Protein AF-A0A353RAU1-F1 (afdb_monomer)

pLDDT: mean 90.21, std 11.38, range [45.38, 98.19]

Nearest PDB structures (foldseek):
  6jx6-assembly1_A  TM=4.102E-01  e=1.780E+00  Homo sapiens
  8auw-assembly1_D  TM=4.270E-01  e=4.814E+00  Homo sapiens
  8e2i-assembly1_F  TM=2.330E-01  e=2.083E+00  Homo sapiens
  4tx5-assembly1_A  TM=2.583E-01  e=2.706E+00  Homo sapiens

Mean predicted aligned error: 5.41 Å

Secondary structure (DSSP, 8-state):
-HHHHHHHHHHHHHHHHHHHHHHHHHTSTT--HHHHHHHHHHHHHHHH----TTS--HHHHHHHHHHHHHHHHHHHHHHHHHTT-HHHHT-HHHHHHHHHHHHHHHHHHHHHHHHHHHHHHHHHHHHSTTHHHHHHHTT-PPPPPPPPPTTTTS------

Foldseek 3Di:
DVLVVLLVVLLVLLLVLLVVLLVLQVPQPPDDPVLNVQLVVLSVLLVVQDDDPVAADPVSLVSNLVSSVSNVVSVVVVVVSCVVPVVLVPDPSNVVSVVSNVVSVVSSVVSLVVVQVVLVVVQVQCVDPPNVVVCVVVVPDRHDGNDDPPCPVPDDDDDD

Radius of gyration: 19.4 Å; Cα contacts (8 Å, |Δi|>4): 121; chains: 1; bounding box: 48×39×58 Å

Structure (mmCIF, N/CA/C/O backbone):
data_AF-A0A353RAU1-F1
#
_entry.id   AF-A0A353RAU1-F1
#
loop_
_atom_site.group_PDB
_atom_site.id
_atom_site.type_symbol
_atom_site.label_atom_id
_atom_site.label_alt_id
_atom_site.label_comp_id
_atom_site.label_asym_id
_atom_site.label_entity_id
_atom_site.label_seq_id
_atom_site.pdbx_PDB_ins_code
_atom_site.Cartn_x
_atom_site.Cartn_y
_atom_site.Cartn_z
_atom_site.occupancy
_atom_site.B_iso_or_equiv
_atom_site.auth_seq_id
_atom_site.auth_comp_id
_atom_site.auth_asym_id
_atom_site.auth_atom_id
_atom_site.pdbx_PDB_model_num
ATOM 1 N N . VAL A 1 1 ? 6.464 4.909 -16.841 1.00 70.06 1 VAL A N 1
ATOM 2 C CA . VAL A 1 1 ? 6.126 5.973 -15.865 1.00 70.06 1 VAL A CA 1
ATOM 3 C C . VAL A 1 1 ? 4.635 5.993 -15.549 1.00 70.06 1 VAL A C 1
ATOM 5 O O . VAL A 1 1 ? 4.302 5.838 -14.389 1.00 70.06 1 VAL A O 1
ATOM 8 N N . GLN A 1 2 ? 3.735 6.071 -16.541 1.00 88.56 2 GLN A N 1
ATOM 9 C CA . GLN A 1 2 ? 2.282 6.108 -16.283 1.00 88.56 2 GLN A CA 1
ATOM 10 C C . GLN A 1 2 ? 1.753 4.915 -15.464 1.00 88.56 2 GLN A C 1
ATOM 12 O O . GLN A 1 2 ? 1.008 5.131 -14.518 1.00 88.56 2 GLN A O 1
ATOM 17 N N . ALA A 1 3 ? 2.161 3.679 -15.783 1.00 92.06 3 ALA A N 1
ATOM 18 C CA . ALA A 1 3 ? 1.724 2.498 -15.030 1.00 92.06 3 ALA A CA 1
ATOM 19 C C . ALA A 1 3 ? 2.185 2.523 -13.560 1.00 92.06 3 ALA A C 1
ATOM 21 O O . ALA A 1 3 ? 1.413 2.178 -12.676 1.00 92.06 3 ALA A O 1
ATOM 22 N N . TRP A 1 4 ? 3.408 2.997 -13.289 1.00 93.94 4 TRP A N 1
ATOM 23 C CA . TRP A 1 4 ? 3.890 3.176 -11.915 1.00 93.94 4 TRP A CA 1
ATOM 24 C C . TRP A 1 4 ? 3.086 4.243 -11.165 1.00 93.94 4 TRP A C 1
ATOM 26 O O . TRP A 1 4 ? 2.672 4.019 -10.037 1.00 93.94 4 TRP A O 1
ATOM 36 N N . ALA A 1 5 ? 2.790 5.371 -11.814 1.00 94.38 5 ALA A N 1
ATOM 37 C CA . ALA A 1 5 ? 1.992 6.426 -11.196 1.00 94.38 5 ALA A CA 1
ATOM 38 C C . ALA A 1 5 ? 0.587 5.935 -10.793 1.00 94.38 5 ALA A C 1
ATOM 40 O O . ALA A 1 5 ? 0.069 6.346 -9.761 1.00 94.38 5 ALA A O 1
ATOM 41 N N . GLN A 1 6 ? -0.030 5.031 -11.568 1.00 96.06 6 GLN A N 1
ATOM 42 C CA . GLN A 1 6 ? -1.314 4.432 -11.177 1.00 96.06 6 GLN A CA 1
ATOM 43 C C . GLN A 1 6 ? -1.188 3.540 -9.943 1.00 96.06 6 GLN A C 1
ATOM 45 O O . GLN A 1 6 ? -2.022 3.631 -9.044 1.00 96.06 6 GLN A O 1
ATOM 50 N N . VAL A 1 7 ? -0.123 2.739 -9.873 1.00 95.94 7 VAL A N 1
ATOM 51 C CA . VAL A 1 7 ? 0.209 1.938 -8.691 1.00 95.94 7 VAL A CA 1
ATOM 52 C C . VAL A 1 7 ? 0.386 2.833 -7.459 1.00 95.94 7 VAL A C 1
ATOM 54 O O . VAL A 1 7 ? -0.232 2.595 -6.423 1.00 95.94 7 VAL A O 1
ATOM 57 N N . GLU A 1 8 ? 1.170 3.900 -7.576 1.00 95.19 8 GLU A N 1
ATOM 58 C CA . GLU A 1 8 ? 1.408 4.848 -6.485 1.00 95.19 8 GLU A CA 1
ATOM 59 C C . GLU A 1 8 ? 0.107 5.515 -6.014 1.00 95.19 8 GLU A C 1
ATOM 61 O O . GLU A 1 8 ? -0.164 5.557 -4.815 1.00 95.19 8 GLU A O 1
ATOM 66 N N . ASN A 1 9 ? -0.762 5.932 -6.942 1.00 96.94 9 ASN A N 1
ATOM 67 C CA . ASN A 1 9 ? -2.055 6.540 -6.617 1.00 96.94 9 ASN A CA 1
ATOM 68 C C . ASN A 1 9 ? -2.947 5.623 -5.766 1.00 96.94 9 ASN A C 1
ATOM 70 O O . ASN A 1 9 ? -3.595 6.084 -4.822 1.00 96.94 9 ASN A O 1
ATOM 74 N N . VAL A 1 10 ? -3.022 4.329 -6.099 1.00 97.75 10 VAL A N 1
ATOM 75 C CA . VAL A 1 10 ? -3.876 3.391 -5.352 1.00 97.75 10 VAL A CA 1
ATOM 76 C C . VAL A 1 10 ? -3.294 3.062 -3.977 1.00 97.75 10 VAL A C 1
ATOM 78 O O . VAL A 1 10 ? -4.051 2.980 -3.008 1.00 97.75 10 VAL A O 1
ATOM 81 N N . TYR A 1 11 ? -1.968 2.971 -3.847 1.00 97.69 11 TYR A N 1
ATOM 82 C CA . TYR A 1 11 ? -1.313 2.808 -2.545 1.00 97.69 11 TYR A CA 1
ATOM 83 C C . TYR A 1 11 ? -1.435 4.056 -1.664 1.00 97.69 11 TYR A C 1
ATOM 85 O O . TYR A 1 11 ? -1.727 3.934 -0.471 1.00 97.69 11 TYR A O 1
ATOM 93 N N . GLN A 1 12 ? -1.303 5.251 -2.243 1.00 97.19 12 GLN A N 1
ATOM 94 C CA . GLN A 1 12 ? -1.505 6.509 -1.528 1.00 97.19 12 GLN A CA 1
ATOM 95 C C . GLN A 1 12 ? -2.938 6.613 -1.001 1.00 97.19 12 GLN A C 1
ATOM 97 O O . GLN A 1 12 ? -3.144 6.857 0.186 1.00 97.19 12 GLN A O 1
ATOM 102 N N . ARG A 1 13 ? -3.936 6.306 -1.843 1.00 98.00 13 ARG A N 1
ATOM 103 C CA . ARG A 1 13 ? -5.344 6.265 -1.425 1.00 98.00 13 ARG A CA 1
ATOM 104 C C . ARG A 1 13 ? -5.552 5.350 -0.219 1.00 98.00 13 ARG A C 1
ATOM 106 O O . ARG A 1 13 ? -6.256 5.729 0.712 1.00 98.00 13 ARG A O 1
ATOM 113 N N . ARG A 1 14 ? -4.944 4.159 -0.211 1.00 98.19 14 ARG A N 1
ATOM 114 C CA . ARG A 1 14 ? -5.013 3.246 0.938 1.00 98.19 14 ARG A CA 1
ATOM 115 C C . ARG A 1 14 ? -4.455 3.897 2.200 1.00 98.19 14 ARG A C 1
ATOM 117 O O . ARG A 1 14 ? -5.107 3.862 3.241 1.00 98.19 14 ARG A O 1
ATOM 124 N N . ALA A 1 15 ? -3.278 4.510 2.108 1.00 97.88 15 ALA A N 1
ATOM 125 C CA . ALA A 1 15 ? -2.662 5.204 3.232 1.00 97.88 15 ALA A CA 1
ATOM 126 C C . ALA A 1 15 ? -3.521 6.378 3.738 1.00 97.88 15 ALA A C 1
ATOM 128 O O . ALA A 1 15 ? -3.575 6.616 4.946 1.00 97.88 15 ALA A O 1
ATOM 129 N N . ASP A 1 16 ? -4.222 7.083 2.854 1.00 98.06 16 ASP A N 1
ATOM 130 C CA . ASP A 1 16 ? -5.072 8.229 3.200 1.00 98.06 16 ASP A CA 1
ATOM 131 C C . ASP A 1 16 ? -6.372 7.837 3.914 1.00 98.06 16 ASP A C 1
ATOM 133 O O . ASP A 1 16 ? -6.906 8.621 4.698 1.00 98.06 16 ASP A O 1
ATOM 137 N N . LEU A 1 17 ? -6.864 6.611 3.712 1.00 97.69 17 LEU A N 1
ATOM 138 C CA . LEU A 1 17 ? -8.064 6.099 4.389 1.00 97.69 17 LEU A CA 1
ATOM 139 C C . LEU A 1 17 ? -7.805 5.671 5.841 1.00 97.69 17 LEU A C 1
ATOM 141 O O . LEU A 1 17 ? -8.712 5.698 6.676 1.00 97.69 17 LEU A O 1
ATOM 145 N N . ILE A 1 18 ? -6.567 5.296 6.170 1.00 97.12 18 ILE A N 1
ATOM 146 C CA . ILE A 1 18 ? -6.221 4.714 7.476 1.00 97.12 18 ILE A CA 1
ATOM 147 C C . ILE A 1 18 ? -6.452 5.664 8.659 1.00 97.12 18 ILE A C 1
ATOM 149 O O . ILE A 1 18 ? -6.978 5.198 9.667 1.00 97.12 18 ILE A O 1
ATOM 153 N N . PRO A 1 19 ? -6.110 6.967 8.605 1.00 97.12 19 PRO A N 1
ATOM 154 C CA . PRO A 1 19 ? -6.402 7.876 9.710 1.00 97.12 19 PRO A CA 1
ATOM 155 C C . PRO A 1 19 ? -7.891 7.905 10.077 1.00 97.12 19 PRO A C 1
ATOM 157 O O . PRO A 1 19 ? -8.226 7.873 11.261 1.00 97.12 19 PRO A O 1
ATOM 160 N N . ASN A 1 20 ? -8.779 7.892 9.078 1.00 96.00 20 ASN A N 1
ATOM 161 C CA . ASN A 1 20 ? -10.223 7.843 9.305 1.00 96.00 20 ASN A CA 1
ATOM 162 C C . ASN A 1 20 ? -10.640 6.509 9.930 1.00 96.00 20 ASN A C 1
ATOM 164 O O . ASN A 1 20 ? -11.345 6.518 10.934 1.00 96.00 20 ASN A O 1
ATOM 168 N N . LEU A 1 21 ? -10.127 5.384 9.419 1.00 95.38 21 LEU A N 1
ATOM 169 C CA . LEU A 1 21 ? -10.366 4.056 9.997 1.00 95.38 21 LEU A CA 1
ATOM 170 C C . LEU A 1 21 ? -9.955 3.995 11.472 1.00 95.38 21 LEU A C 1
ATOM 172 O O . LEU A 1 21 ? -10.741 3.593 12.326 1.00 95.38 21 LEU A O 1
ATOM 176 N N . VAL A 1 22 ? -8.738 4.443 11.780 1.00 94.88 22 VAL A N 1
ATOM 177 C CA . VAL A 1 22 ? -8.199 4.480 13.144 1.00 94.88 22 VAL A CA 1
ATOM 178 C C . VAL A 1 22 ? -9.076 5.341 14.049 1.00 94.88 22 VAL A C 1
ATOM 180 O O . VAL A 1 22 ? -9.360 4.941 15.174 1.00 94.88 22 VAL A O 1
ATOM 183 N N . ASN A 1 23 ? -9.526 6.506 13.582 1.00 93.38 23 ASN A N 1
ATOM 184 C CA . ASN A 1 23 ? -10.398 7.381 14.363 1.00 93.38 23 ASN A CA 1
ATOM 185 C C . ASN A 1 23 ? -11.774 6.750 14.621 1.00 93.38 23 ASN A C 1
ATOM 187 O O . ASN A 1 23 ? -12.273 6.841 15.741 1.00 93.38 23 ASN A O 1
ATOM 191 N N . THR A 1 24 ? -12.360 6.076 13.629 1.00 92.69 24 THR A N 1
ATOM 192 C CA . THR A 1 24 ? -13.637 5.366 13.788 1.00 92.69 24 THR A CA 1
ATOM 193 C C . THR A 1 24 ? -13.519 4.226 14.797 1.00 92.69 24 THR A C 1
ATOM 195 O O . THR A 1 24 ? -14.354 4.117 15.691 1.00 92.69 24 THR A O 1
ATOM 198 N N . VAL A 1 25 ? -12.456 3.422 14.713 1.00 92.25 25 VAL A N 1
ATOM 199 C CA . VAL A 1 25 ? -12.231 2.300 15.635 1.00 92.25 25 VAL A CA 1
ATOM 200 C C . VAL A 1 25 ? -11.910 2.783 17.053 1.00 92.25 25 VAL A C 1
ATOM 202 O O . VAL A 1 25 ? -12.411 2.214 18.017 1.00 92.25 25 VAL A O 1
ATOM 205 N N . LYS A 1 26 ? -11.155 3.880 17.210 1.00 89.50 26 LYS A N 1
ATOM 206 C CA . LYS A 1 26 ? -10.905 4.512 18.523 1.00 89.50 26 LYS A CA 1
ATOM 207 C C . LYS A 1 26 ? -12.182 4.948 19.245 1.00 89.50 26 LYS A C 1
ATOM 209 O O . LYS A 1 26 ? -12.156 5.089 20.464 1.00 89.50 26 LYS A O 1
ATOM 214 N N . GLY A 1 27 ? -13.266 5.199 18.509 1.00 85.12 27 GLY A N 1
ATOM 215 C CA . GLY A 1 27 ? -14.567 5.542 19.080 1.00 85.12 27 GLY A CA 1
ATOM 216 C C . GLY A 1 27 ? -15.256 4.375 19.795 1.00 85.12 27 GLY A C 1
ATOM 217 O O . GLY A 1 27 ? -16.123 4.620 20.631 1.00 85.12 27 GLY A O 1
ATOM 218 N N . ALA A 1 28 ? -14.869 3.127 19.509 1.00 85.25 28 ALA A N 1
ATOM 219 C CA . ALA A 1 28 ? -15.354 1.961 20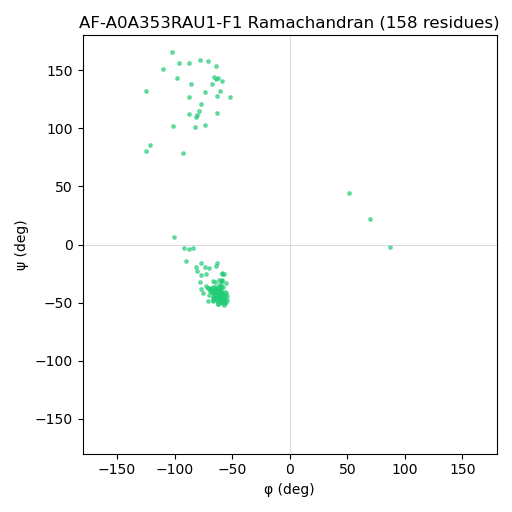.236 1.00 85.25 28 ALA A CA 1
ATOM 220 C C . ALA A 1 28 ? -14.653 1.850 21.594 1.00 85.25 28 ALA A C 1
ATOM 222 O O . ALA A 1 28 ? -13.424 1.767 21.693 1.00 85.25 28 ALA A O 1
ATOM 223 N N . ALA A 1 29 ? -15.448 1.870 22.664 1.00 66.38 29 ALA A N 1
ATOM 224 C CA . ALA A 1 29 ? -14.934 1.752 24.018 1.00 66.38 29 ALA A CA 1
ATOM 225 C C . ALA A 1 29 ? -14.200 0.409 24.191 1.00 66.38 29 ALA A C 1
ATOM 227 O O . ALA A 1 29 ? -14.737 -0.643 23.865 1.00 66.38 29 ALA A O 1
ATOM 228 N N . ASN A 1 30 ? -12.990 0.446 24.759 1.00 80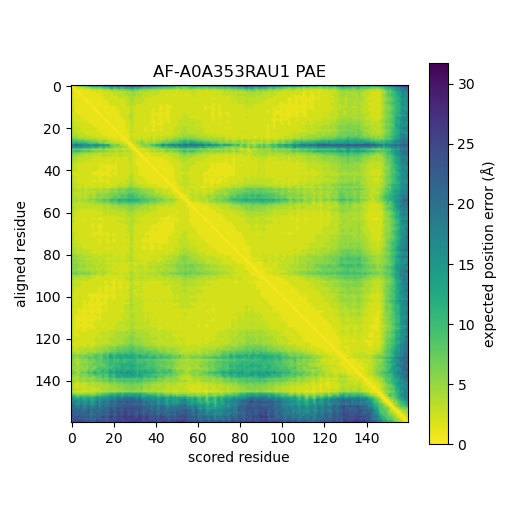.62 30 ASN A N 1
ATOM 229 C CA . ASN A 1 30 ? -12.150 -0.730 25.042 1.00 80.62 30 ASN A CA 1
ATOM 230 C C . ASN A 1 30 ? -11.556 -1.455 23.818 1.00 80.62 30 ASN A C 1
ATOM 232 O O . ASN A 1 30 ? -11.163 -2.618 23.936 1.00 80.62 30 ASN A O 1
ATOM 236 N N . PHE A 1 31 ? -11.435 -0.795 22.662 1.00 89.62 31 PHE A N 1
ATOM 237 C CA . PHE A 1 31 ? -10.675 -1.374 21.553 1.00 89.62 31 PHE A CA 1
ATOM 238 C C . PHE A 1 31 ? -9.183 -1.538 21.902 1.00 89.62 31 PHE A C 1
ATOM 240 O O . PHE A 1 31 ? -8.581 -0.688 22.571 1.00 89.62 31 PHE A O 1
ATOM 247 N N . GLU A 1 32 ? -8.565 -2.625 21.436 1.00 90.19 32 GLU A N 1
ATOM 248 C CA . GLU A 1 32 ? -7.158 -2.940 21.694 1.00 90.19 32 GLU A CA 1
ATOM 249 C C . GLU A 1 32 ? -6.203 -1.891 21.098 1.00 90.19 32 GLU A C 1
ATOM 251 O O . GLU A 1 32 ? -6.036 -1.775 19.880 1.00 90.19 32 GLU A O 1
ATOM 256 N N . LYS A 1 33 ? -5.508 -1.146 21.968 1.00 90.69 33 LYS A 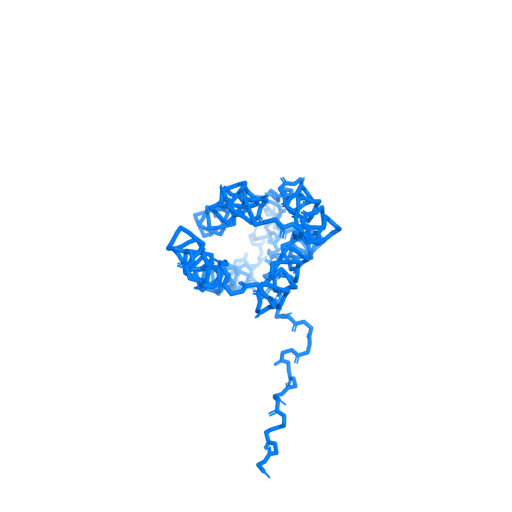N 1
ATOM 257 C CA . LYS A 1 33 ? -4.544 -0.111 21.551 1.00 90.69 33 LYS A CA 1
ATOM 258 C C . LYS A 1 33 ? -3.407 -0.666 20.693 1.00 90.69 33 LYS A C 1
ATOM 260 O O . LYS A 1 33 ? -3.076 -0.053 19.684 1.00 90.69 33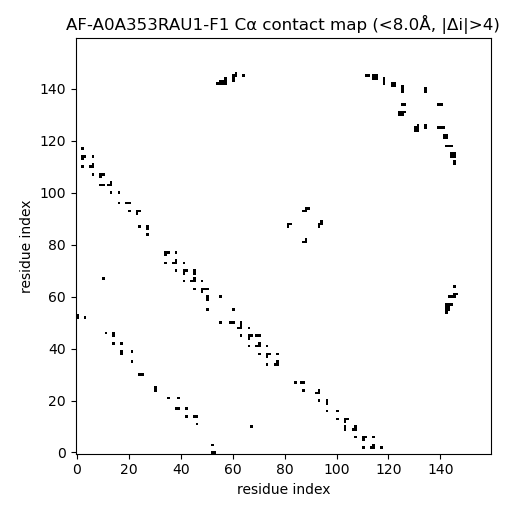 LYS A O 1
ATOM 265 N N . GLY A 1 34 ? -2.866 -1.832 21.055 1.00 92.88 34 GLY A N 1
ATOM 266 C CA . GLY A 1 34 ? -1.751 -2.453 20.332 1.00 92.88 34 GLY A CA 1
ATOM 267 C C . GLY A 1 34 ? -2.087 -2.750 18.867 1.00 92.88 34 GLY A C 1
ATOM 268 O O . GLY A 1 34 ? -1.265 -2.522 17.983 1.00 92.88 34 GLY A O 1
ATOM 269 N N . THR A 1 35 ? -3.327 -3.160 18.587 1.00 93.69 35 THR A N 1
ATOM 270 C CA . THR A 1 35 ? -3.805 -3.422 17.221 1.00 93.69 35 THR A CA 1
ATOM 271 C C . THR A 1 35 ? -3.857 -2.136 16.388 1.00 93.69 35 THR A C 1
ATOM 273 O O . THR A 1 35 ? -3.427 -2.120 15.235 1.00 93.69 35 THR A O 1
ATOM 276 N N . LEU A 1 36 ? -4.311 -1.022 16.973 1.00 94.44 36 LEU A N 1
ATOM 277 C CA . LEU A 1 36 ? -4.315 0.282 16.300 1.00 94.44 36 LEU A CA 1
ATOM 278 C C . LEU A 1 36 ? -2.906 0.848 16.101 1.00 94.44 36 LEU A C 1
ATOM 280 O O . LEU A 1 36 ? -2.615 1.401 15.041 1.00 94.44 36 LEU A O 1
ATOM 284 N N . GLU A 1 37 ? -2.030 0.702 17.093 1.00 95.62 37 GLU A N 1
ATOM 285 C CA . GLU A 1 37 ? -0.625 1.110 17.006 1.00 95.62 37 GLU A CA 1
ATOM 286 C C . GLU A 1 37 ? 0.097 0.366 15.879 1.00 95.62 37 GLU A C 1
ATOM 288 O O . GLU A 1 37 ? 0.751 1.007 15.056 1.00 95.62 37 GLU A O 1
ATOM 293 N N . ALA A 1 38 ? -0.117 -0.947 15.753 1.00 96.75 38 ALA A N 1
ATOM 294 C CA . ALA A 1 38 ? 0.446 -1.753 14.671 1.00 96.75 38 ALA A CA 1
ATOM 295 C C . ALA A 1 38 ? -0.006 -1.281 13.275 1.00 96.75 38 ALA A C 1
ATOM 297 O O . ALA A 1 38 ? 0.785 -1.289 12.329 1.00 96.75 38 ALA A O 1
ATOM 298 N N . VAL A 1 39 ? -1.259 -0.835 13.126 1.00 97.00 39 VAL A N 1
ATOM 299 C CA . VAL A 1 39 ? -1.774 -0.277 11.860 1.00 97.00 39 VAL A CA 1
ATOM 300 C C . VAL A 1 39 ? -1.147 1.083 11.555 1.00 97.00 39 VAL A C 1
ATOM 302 O O . VAL A 1 39 ? -0.743 1.334 10.419 1.00 97.00 39 VAL A O 1
ATOM 305 N N . ILE A 1 40 ? -1.032 1.959 12.556 1.00 97.06 40 ILE A N 1
ATOM 306 C CA . ILE A 1 40 ? -0.407 3.282 12.403 1.00 97.06 40 ILE A CA 1
ATOM 307 C C . ILE A 1 40 ? 1.067 3.135 12.014 1.00 97.06 40 ILE A C 1
ATOM 309 O O . ILE A 1 40 ? 1.545 3.810 11.100 1.00 97.06 40 ILE A O 1
ATOM 313 N N . GLU A 1 41 ? 1.783 2.239 12.685 1.00 97.75 41 GLU A N 1
ATOM 314 C CA . GLU A 1 41 ? 3.194 1.975 12.434 1.00 97.75 41 GLU A CA 1
ATOM 315 C C . GLU A 1 41 ? 3.410 1.356 11.046 1.00 97.75 41 GLU A C 1
ATOM 317 O O . GLU A 1 41 ? 4.265 1.817 10.287 1.00 97.75 41 GLU A O 1
ATOM 322 N N . ALA A 1 42 ? 2.589 0.371 10.665 1.00 98.00 42 ALA A N 1
ATOM 323 C CA . ALA A 1 42 ? 2.646 -0.230 9.336 1.00 98.00 42 ALA A CA 1
ATOM 324 C C . ALA A 1 42 ? 2.342 0.791 8.231 1.00 98.00 42 ALA A C 1
ATOM 326 O O . ALA A 1 42 ? 3.031 0.808 7.214 1.00 98.00 42 ALA A O 1
ATOM 327 N N . ARG A 1 43 ? 1.376 1.699 8.445 1.00 97.88 43 ARG A N 1
ATOM 328 C CA . ARG A 1 43 ? 1.115 2.816 7.525 1.00 97.88 43 ARG A CA 1
ATOM 329 C C . ARG A 1 43 ? 2.348 3.700 7.383 1.00 97.88 43 ARG A C 1
ATOM 331 O O . ARG A 1 43 ? 2.729 4.015 6.262 1.00 97.88 43 ARG A O 1
ATOM 338 N N . SER A 1 44 ? 2.951 4.096 8.505 1.00 97.75 44 SER A N 1
ATOM 339 C CA . SER A 1 44 ? 4.143 4.950 8.520 1.00 97.75 44 SER A CA 1
ATOM 340 C C . SER A 1 44 ? 5.271 4.334 7.691 1.00 97.75 44 SER A C 1
ATOM 342 O O . SER A 1 44 ? 5.785 4.978 6.773 1.00 97.75 44 SER A O 1
ATOM 344 N N . ARG A 1 45 ? 5.570 3.048 7.929 1.00 96.69 45 ARG A N 1
ATOM 345 C CA . ARG A 1 45 ? 6.544 2.279 7.142 1.00 96.69 45 ARG A CA 1
ATOM 346 C C . ARG A 1 45 ? 6.191 2.256 5.657 1.00 96.69 45 ARG A C 1
ATOM 348 O O . ARG A 1 45 ? 7.023 2.646 4.843 1.00 96.69 45 ARG A O 1
ATOM 355 N N . ALA A 1 46 ? 4.962 1.877 5.312 1.00 96.69 46 ALA A N 1
ATOM 356 C CA . ALA A 1 46 ? 4.500 1.796 3.927 1.00 96.69 46 ALA A CA 1
ATOM 357 C C . ALA A 1 46 ? 4.624 3.128 3.172 1.00 96.69 46 ALA A C 1
ATOM 359 O O . ALA A 1 46 ? 4.962 3.127 1.994 1.00 96.69 46 ALA A O 1
ATOM 360 N N . THR A 1 47 ? 4.389 4.263 3.837 1.00 96.19 47 THR A N 1
ATOM 361 C CA . THR A 1 47 ? 4.541 5.597 3.228 1.00 96.19 47 THR A CA 1
ATOM 362 C C . THR A 1 47 ? 5.983 6.103 3.190 1.00 96.19 47 THR A C 1
ATOM 364 O O . THR A 1 47 ? 6.284 7.015 2.428 1.00 96.19 47 THR A O 1
ATOM 367 N N . SER A 1 48 ? 6.874 5.544 4.014 1.00 96.06 48 SER A N 1
ATOM 368 C CA . SER A 1 48 ? 8.287 5.946 4.051 1.00 96.06 48 SER A CA 1
ATOM 369 C C . SER A 1 48 ? 9.130 5.317 2.942 1.00 96.06 48 SER A C 1
ATOM 371 O O . SER A 1 48 ? 10.175 5.861 2.592 1.00 96.06 48 SER A O 1
ATOM 373 N N . VAL A 1 49 ? 8.684 4.187 2.383 1.00 94.31 49 VAL A N 1
ATOM 374 C CA . VAL A 1 49 ? 9.386 3.508 1.293 1.00 94.31 49 VAL A CA 1
ATOM 375 C C . VAL A 1 49 ? 8.931 4.092 -0.038 1.00 94.31 49 VAL A C 1
ATOM 377 O O . VAL A 1 49 ? 7.789 3.906 -0.454 1.00 94.31 49 VAL A O 1
ATOM 380 N N . THR A 1 50 ? 9.839 4.790 -0.712 1.00 90.38 50 THR A N 1
ATOM 381 C CA . THR A 1 50 ? 9.613 5.368 -2.038 1.00 90.38 50 THR A CA 1
ATOM 382 C C . THR A 1 50 ? 10.427 4.622 -3.087 1.00 90.38 50 THR A C 1
ATOM 384 O O . THR A 1 50 ? 11.486 4.063 -2.804 1.00 90.38 50 THR A O 1
ATOM 387 N N . VAL A 1 51 ? 9.919 4.599 -4.316 1.00 91.06 51 VAL A N 1
ATOM 388 C CA . VAL A 1 51 ? 10.574 3.949 -5.452 1.00 91.06 51 VAL A CA 1
ATOM 389 C C . VAL A 1 51 ? 10.734 4.977 -6.555 1.00 91.06 51 VAL A C 1
ATOM 391 O O . VAL A 1 51 ? 9.784 5.678 -6.905 1.00 91.06 51 VAL A O 1
ATOM 394 N N . ASP A 1 52 ? 11.933 5.051 -7.121 1.00 88.94 52 ASP A N 1
ATOM 395 C CA . ASP A 1 52 ? 12.180 5.860 -8.305 1.00 88.94 52 ASP A CA 1
ATOM 396 C C . ASP A 1 52 ? 11.665 5.116 -9.556 1.00 88.94 52 ASP A C 1
ATOM 398 O O . ASP A 1 52 ? 12.225 4.084 -9.936 1.00 88.94 52 ASP A O 1
ATOM 402 N N . PRO A 1 53 ? 10.635 5.623 -10.263 1.00 84.44 53 PRO A N 1
ATOM 403 C CA . PRO A 1 53 ? 10.112 4.971 -11.467 1.00 84.44 53 PRO A CA 1
ATOM 404 C C . PRO A 1 53 ? 11.121 4.914 -12.626 1.00 84.44 53 PRO A C 1
ATOM 406 O O . PRO A 1 53 ? 10.937 4.151 -13.589 1.00 84.44 53 PRO A O 1
ATOM 409 N N . THR A 1 54 ? 12.163 5.746 -12.587 1.00 84.62 54 THR A N 1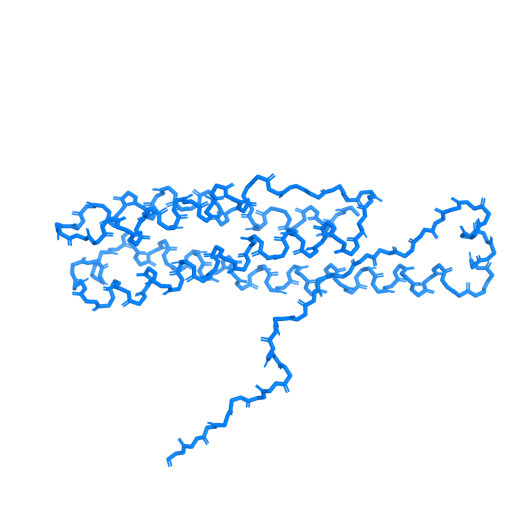
ATOM 410 C CA . THR A 1 54 ? 13.243 5.734 -13.575 1.00 84.62 54 THR A CA 1
ATOM 411 C C . THR A 1 54 ? 14.221 4.590 -13.307 1.00 84.62 54 THR A C 1
ATOM 413 O O . THR A 1 54 ? 14.659 3.959 -14.274 1.00 84.62 54 THR A O 1
ATOM 416 N N . ASN A 1 55 ? 14.413 4.221 -12.035 1.00 84.19 55 ASN A N 1
ATOM 417 C CA . ASN A 1 55 ? 15.335 3.190 -11.565 1.00 84.19 55 ASN A CA 1
ATOM 418 C C . ASN A 1 55 ? 14.630 2.117 -10.703 1.00 84.19 55 ASN A C 1
ATOM 420 O O . ASN A 1 55 ? 14.664 2.134 -9.472 1.00 84.19 55 ASN A O 1
ATOM 424 N N . LEU A 1 56 ? 13.981 1.168 -11.383 1.00 87.44 56 LEU A N 1
ATOM 425 C CA . LEU A 1 56 ? 13.189 0.092 -10.775 1.00 87.44 56 LEU A CA 1
ATOM 426 C C . LEU A 1 56 ? 14.046 -1.164 -10.573 1.00 87.44 56 LEU A C 1
ATOM 428 O O . LEU A 1 56 ? 13.982 -2.092 -11.385 1.00 87.44 56 LEU A O 1
ATOM 432 N N . THR A 1 57 ? 14.861 -1.161 -9.520 1.00 90.81 57 THR A N 1
ATOM 433 C CA . THR A 1 57 ? 15.680 -2.311 -9.114 1.00 90.81 57 THR A CA 1
ATOM 434 C C . THR A 1 57 ? 14.842 -3.355 -8.373 1.00 90.81 57 THR A C 1
ATOM 436 O O . THR A 1 57 ? 13.778 -3.053 -7.833 1.00 90.81 57 THR A O 1
ATOM 439 N N . GLU A 1 58 ? 15.319 -4.601 -8.342 1.00 90.00 58 GLU A N 1
ATOM 440 C CA . GLU A 1 58 ? 14.662 -5.679 -7.586 1.00 90.00 58 GLU A CA 1
ATOM 441 C C . GLU A 1 58 ? 14.598 -5.346 -6.092 1.00 90.00 58 GLU A C 1
ATOM 443 O O . GLU A 1 58 ? 13.553 -5.498 -5.470 1.00 90.00 58 GLU A O 1
ATOM 448 N N . GLU A 1 59 ? 15.679 -4.792 -5.540 1.00 91.25 59 GLU A N 1
ATOM 449 C CA . GLU A 1 59 ? 15.754 -4.388 -4.135 1.00 91.25 59 GLU A CA 1
ATOM 450 C C . GLU A 1 59 ? 14.720 -3.308 -3.778 1.00 91.25 59 GLU A C 1
ATOM 452 O O . GLU A 1 59 ? 14.015 -3.443 -2.776 1.00 91.25 59 GLU A O 1
ATOM 457 N N . SER A 1 60 ? 14.583 -2.254 -4.596 1.00 92.56 60 SER A N 1
ATOM 458 C CA . SER A 1 60 ? 13.640 -1.167 -4.300 1.00 92.56 60 SER A CA 1
ATOM 459 C C . SER A 1 60 ? 12.187 -1.620 -4.431 1.00 92.56 60 SER A C 1
ATOM 461 O O . SER A 1 60 ? 11.352 -1.274 -3.593 1.00 92.56 60 SER A O 1
ATOM 463 N N . MET A 1 61 ? 11.893 -2.455 -5.432 1.00 93.25 61 MET A N 1
ATOM 464 C CA . MET A 1 61 ? 10.572 -3.054 -5.615 1.00 93.25 61 MET A CA 1
ATOM 465 C C . MET A 1 61 ? 10.213 -4.019 -4.483 1.00 93.25 61 MET A C 1
ATOM 467 O O . MET A 1 61 ? 9.096 -3.949 -3.970 1.00 93.25 61 MET A O 1
ATOM 471 N N . ALA A 1 62 ? 11.149 -4.867 -4.050 1.00 92.38 62 ALA A N 1
ATOM 472 C CA . ALA A 1 62 ? 10.943 -5.797 -2.943 1.00 92.38 62 ALA A CA 1
ATOM 473 C C . ALA A 1 62 ? 10.735 -5.056 -1.615 1.00 92.38 62 ALA A C 1
ATOM 475 O O . ALA A 1 62 ? 9.798 -5.363 -0.880 1.00 92.38 62 ALA A O 1
ATOM 476 N N . ALA A 1 63 ? 11.549 -4.038 -1.320 1.00 93.81 63 ALA A N 1
ATOM 477 C CA . ALA A 1 63 ? 11.390 -3.217 -0.121 1.00 93.81 63 ALA A CA 1
ATOM 478 C C . ALA A 1 63 ? 10.019 -2.525 -0.084 1.00 93.81 63 ALA A C 1
ATOM 480 O O . ALA A 1 63 ? 9.337 -2.546 0.945 1.00 93.81 63 ALA A O 1
ATOM 481 N N . PHE A 1 64 ? 9.592 -1.955 -1.215 1.00 95.25 64 PHE A N 1
ATOM 482 C CA . PHE A 1 64 ? 8.273 -1.344 -1.341 1.00 95.25 64 PHE A CA 1
ATOM 483 C C . PHE A 1 64 ? 7.164 -2.373 -1.138 1.00 95.25 64 PHE A C 1
ATOM 485 O O . PHE A 1 64 ? 6.291 -2.170 -0.296 1.00 95.25 64 PHE A O 1
ATOM 492 N N . GLN A 1 65 ? 7.219 -3.498 -1.853 1.00 94.31 65 GLN A N 1
ATOM 493 C CA . GLN A 1 65 ? 6.227 -4.562 -1.747 1.00 94.31 65 GLN A CA 1
ATOM 494 C C . GLN A 1 65 ? 6.106 -5.088 -0.311 1.00 94.31 65 GLN A C 1
ATOM 496 O O . GLN A 1 65 ? 4.995 -5.147 0.207 1.00 94.31 65 GLN A O 1
ATOM 501 N N . ASN A 1 66 ? 7.220 -5.365 0.367 1.00 94.25 66 ASN A N 1
ATOM 502 C CA . ASN A 1 66 ? 7.222 -5.842 1.751 1.00 94.25 66 ASN A CA 1
ATOM 503 C C . ASN A 1 66 ? 6.540 -4.852 2.703 1.00 94.25 66 ASN A C 1
ATOM 505 O O . ASN A 1 66 ? 5.688 -5.242 3.502 1.00 94.25 66 ASN A O 1
ATOM 509 N N . ALA A 1 67 ? 6.847 -3.557 2.582 1.00 96.56 67 ALA A N 1
ATOM 510 C CA . ALA A 1 67 ? 6.212 -2.532 3.405 1.00 96.56 67 ALA A CA 1
ATOM 511 C C . ALA A 1 67 ? 4.698 -2.429 3.137 1.00 96.56 67 ALA A C 1
ATOM 513 O O . ALA A 1 67 ? 3.908 -2.231 4.065 1.00 96.56 67 ALA A O 1
ATOM 514 N N . GLN A 1 68 ? 4.278 -2.594 1.878 1.00 96.56 68 GLN A N 1
ATOM 515 C CA . GLN A 1 68 ? 2.863 -2.612 1.513 1.00 96.56 68 GLN A CA 1
ATOM 516 C C . GLN A 1 68 ? 2.141 -3.885 1.989 1.00 96.56 68 GLN A C 1
ATOM 518 O O . GLN A 1 68 ? 0.982 -3.790 2.401 1.00 96.56 68 GLN A O 1
ATOM 523 N N . ASP A 1 69 ? 2.792 -5.045 1.955 1.00 94.44 69 ASP A N 1
ATOM 524 C CA . ASP A 1 69 ? 2.225 -6.323 2.394 1.00 94.44 69 ASP A CA 1
ATOM 525 C C . ASP A 1 69 ? 2.073 -6.363 3.923 1.00 94.44 69 ASP A C 1
ATOM 527 O O . ASP A 1 69 ? 1.060 -6.840 4.441 1.00 94.44 69 ASP A O 1
ATOM 531 N N . ASP A 1 70 ? 3.024 -5.793 4.666 1.00 95.44 70 ASP A N 1
ATOM 532 C CA . ASP A 1 70 ? 2.919 -5.630 6.119 1.00 95.44 70 ASP A CA 1
ATOM 533 C C . ASP A 1 70 ? 1.730 -4.752 6.515 1.00 95.44 70 ASP A C 1
ATOM 535 O O . ASP A 1 70 ? 1.020 -5.057 7.479 1.00 95.44 70 ASP A O 1
ATOM 539 N N . LEU A 1 71 ? 1.451 -3.703 5.736 1.00 97.00 71 LEU A N 1
ATOM 540 C CA . LEU A 1 71 ? 0.255 -2.893 5.922 1.00 97.00 71 LEU A CA 1
ATOM 541 C C . LEU A 1 71 ? -1.027 -3.701 5.690 1.00 97.00 71 LEU A C 1
ATOM 543 O O . LEU A 1 71 ? -1.924 -3.656 6.535 1.00 97.00 71 LEU A O 1
ATOM 547 N N . SER A 1 72 ? -1.104 -4.481 4.607 1.00 95.69 72 SER A N 1
ATOM 548 C CA . SER A 1 72 ? -2.249 -5.367 4.347 1.00 95.69 72 SER A CA 1
ATOM 549 C C . SER A 1 72 ? -2.456 -6.372 5.486 1.00 95.69 72 SER A C 1
ATOM 551 O O . SER A 1 72 ? -3.584 -6.561 5.941 1.00 95.69 72 SER A O 1
ATOM 553 N N . LYS A 1 73 ? -1.380 -6.968 6.022 1.00 95.44 73 LYS A N 1
ATOM 554 C CA . LYS A 1 73 ? -1.444 -7.897 7.167 1.00 95.44 73 LYS A CA 1
ATOM 555 C C . LYS A 1 73 ? -1.956 -7.215 8.438 1.00 95.44 73 LYS A C 1
ATOM 557 O O . LYS A 1 73 ? -2.764 -7.799 9.160 1.00 95.44 73 LYS A O 1
ATOM 562 N N . SER A 1 74 ? -1.498 -5.998 8.736 1.00 96.44 74 SER A N 1
ATOM 563 C CA . SER A 1 74 ? -1.980 -5.230 9.893 1.00 96.44 74 SER A CA 1
ATOM 564 C C . SER A 1 74 ? -3.456 -4.855 9.758 1.00 96.44 74 SER A C 1
ATOM 566 O O . SER A 1 74 ? -4.204 -4.987 10.725 1.00 96.44 74 SER A O 1
ATOM 568 N N . LEU A 1 75 ? -3.901 -4.462 8.560 1.00 96.06 75 LEU A N 1
ATOM 569 C CA . LEU A 1 75 ? -5.319 -4.219 8.283 1.00 96.06 75 LEU A CA 1
ATOM 570 C C . LEU A 1 75 ? -6.149 -5.502 8.416 1.00 96.06 75 LEU A C 1
ATOM 572 O O . LEU A 1 75 ? -7.204 -5.472 9.039 1.00 96.06 75 LEU A O 1
ATOM 576 N N . GLY A 1 76 ? -5.662 -6.641 7.916 1.00 95.44 76 GLY A N 1
ATOM 577 C CA . GLY A 1 76 ? -6.335 -7.934 8.077 1.00 95.44 76 GLY A CA 1
ATOM 578 C C . GLY A 1 76 ? -6.510 -8.3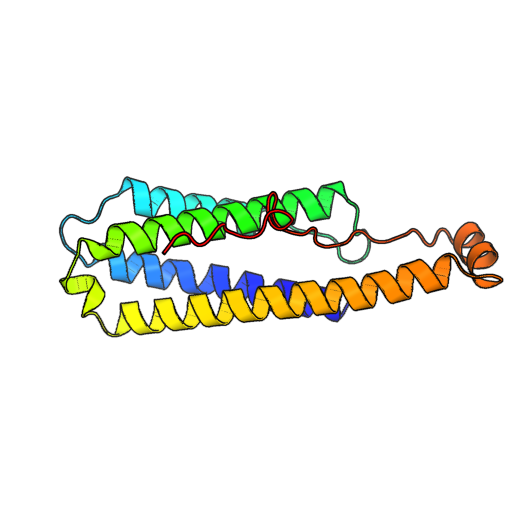33 9.545 1.00 95.44 76 GLY A C 1
ATOM 579 O O . GLY A 1 76 ? -7.598 -8.737 9.951 1.00 95.44 76 GLY A O 1
ATOM 580 N N . ARG A 1 77 ? -5.471 -8.142 10.371 1.00 95.38 77 ARG A N 1
ATOM 581 C CA . ARG A 1 77 ? -5.557 -8.346 11.828 1.00 95.38 77 ARG A CA 1
ATOM 582 C C . ARG A 1 77 ? -6.574 -7.417 12.483 1.00 95.38 77 ARG A C 1
ATOM 584 O O . ARG A 1 77 ? -7.365 -7.881 13.296 1.00 95.38 77 ARG A O 1
ATOM 591 N N . LEU A 1 78 ? -6.591 -6.137 12.106 1.00 94.75 78 LEU A N 1
ATOM 592 C CA . LEU A 1 78 ? -7.588 -5.185 12.596 1.00 94.75 78 LEU A CA 1
ATOM 593 C C . LEU A 1 78 ? -9.013 -5.665 12.283 1.00 94.75 78 LEU A C 1
ATOM 595 O O . LEU A 1 78 ? -9.849 -5.675 13.180 1.00 94.75 78 LEU A O 1
ATOM 599 N N . MET A 1 79 ? -9.275 -6.104 11.048 1.00 94.19 79 MET A N 1
ATOM 600 C CA . MET A 1 79 ? -10.596 -6.608 10.649 1.00 94.19 79 MET A CA 1
ATOM 601 C C . MET A 1 79 ? -10.998 -7.854 11.446 1.00 94.19 79 MET A C 1
ATOM 603 O O . MET A 1 79 ? -12.133 -7.940 11.901 1.00 94.19 79 MET A O 1
ATOM 607 N N . ALA A 1 80 ? -10.064 -8.778 11.691 1.00 93.88 80 ALA A N 1
ATOM 608 C CA . ALA A 1 80 ? -10.324 -9.958 12.515 1.00 93.88 80 ALA A CA 1
ATOM 609 C C . ALA A 1 80 ? -10.667 -9.598 13.972 1.00 93.88 80 ALA A C 1
ATOM 611 O O . ALA A 1 80 ? -11.565 -10.196 14.559 1.00 93.88 80 ALA A O 1
ATOM 612 N N . VAL A 1 81 ? -9.988 -8.605 14.556 1.00 92.50 81 VAL A N 1
ATOM 613 C CA . VAL A 1 81 ? -10.285 -8.133 15.919 1.00 92.50 81 VAL A CA 1
ATOM 614 C C . VAL A 1 81 ? -11.662 -7.469 15.977 1.00 92.50 81 VAL A C 1
ATOM 616 O O . VAL A 1 81 ? -12.417 -7.729 16.912 1.00 92.50 81 VAL A O 1
ATOM 619 N N . VAL A 1 82 ? -12.030 -6.678 14.960 1.00 92.44 82 VAL A N 1
ATOM 620 C CA . VAL A 1 82 ? -13.337 -5.996 14.873 1.00 92.44 82 VAL A CA 1
ATOM 621 C C . VAL A 1 82 ? -14.522 -6.966 14.911 1.00 92.44 82 VAL A C 1
ATOM 623 O O . VAL A 1 82 ? -15.588 -6.592 15.398 1.00 92.44 82 VAL A O 1
ATOM 626 N N . GLU A 1 83 ? -14.352 -8.228 14.507 1.00 91.62 83 GLU A N 1
ATOM 627 C CA . GLU A 1 83 ? -15.412 -9.239 14.621 1.00 91.62 83 GLU A CA 1
ATOM 628 C C . GLU A 1 83 ? -15.933 -9.427 16.057 1.00 91.62 83 GLU A C 1
ATOM 630 O O . GLU A 1 83 ? -17.096 -9.789 16.250 1.00 91.62 83 GLU A O 1
ATOM 635 N N . SER A 1 84 ? -15.102 -9.119 17.059 1.00 92.56 84 SER A N 1
ATOM 636 C CA . SER A 1 84 ? -15.446 -9.186 18.486 1.00 92.56 84 SER A CA 1
ATOM 637 C C . SER A 1 84 ? -16.170 -7.939 19.018 1.00 92.56 84 SER A C 1
ATOM 639 O O . SER A 1 84 ? -16.558 -7.927 20.184 1.00 92.56 84 SER A O 1
ATOM 641 N N . TYR A 1 85 ? -16.365 -6.903 18.191 1.00 93.62 85 TYR A N 1
ATOM 642 C CA . TYR A 1 85 ? -16.926 -5.600 18.576 1.00 93.62 85 TYR A CA 1
ATOM 643 C C . TYR A 1 85 ? -18.202 -5.294 17.762 1.00 93.62 85 TYR A C 1
ATOM 645 O O . TYR A 1 85 ? -18.136 -4.646 16.709 1.00 93.62 85 TYR A O 1
ATOM 653 N N . PRO A 1 86 ? -19.390 -5.761 18.204 1.00 93.00 86 PRO A N 1
ATOM 654 C CA . PRO A 1 86 ? -20.652 -5.609 17.472 1.00 93.00 86 PRO A CA 1
ATOM 655 C C . PRO A 1 86 ? -21.007 -4.163 17.105 1.00 93.00 86 PRO A C 1
ATOM 657 O O . PRO A 1 86 ? -21.598 -3.913 16.055 1.00 93.00 86 PRO A O 1
ATOM 660 N N . GLU A 1 87 ? -20.631 -3.202 17.944 1.00 91.38 87 GLU A N 1
ATOM 661 C CA . GLU A 1 87 ? -20.849 -1.778 17.719 1.00 91.38 87 GLU A CA 1
ATOM 662 C C . GLU A 1 87 ? -20.069 -1.241 16.515 1.00 91.38 87 GLU A C 1
ATOM 664 O O . GLU A 1 87 ? -20.572 -0.362 15.820 1.00 91.38 87 GLU A O 1
ATOM 669 N N . LEU A 1 88 ? -18.882 -1.787 16.222 1.00 92.56 88 LEU A N 1
ATOM 670 C CA . LEU A 1 88 ? -18.113 -1.446 15.022 1.00 92.56 88 LEU A CA 1
ATOM 671 C C . LEU A 1 88 ? -18.684 -2.137 13.788 1.00 92.56 88 LEU A C 1
ATOM 673 O O . LEU A 1 88 ? -18.792 -1.511 12.736 1.00 92.56 88 LEU A O 1
ATOM 677 N N . LYS A 1 89 ? -19.136 -3.386 13.931 1.00 91.31 89 LYS A N 1
ATOM 678 C CA . LYS A 1 89 ? -19.809 -4.128 12.852 1.00 91.31 89 LYS A CA 1
ATOM 679 C C . LYS A 1 89 ? -21.100 -3.456 12.389 1.00 91.31 89 LYS A C 1
ATOM 681 O O . LYS A 1 89 ? -21.469 -3.579 11.228 1.00 91.31 89 LYS A O 1
ATOM 686 N N . ALA A 1 90 ? -21.786 -2.755 13.289 1.00 92.62 90 ALA A N 1
ATOM 687 C CA . ALA A 1 90 ? -22.981 -1.976 12.979 1.00 92.62 90 ALA A CA 1
ATOM 688 C C . ALA A 1 90 ? -22.680 -0.503 12.637 1.00 92.62 90 ALA A C 1
ATOM 690 O O . ALA A 1 90 ? -23.598 0.255 12.319 1.00 92.62 90 ALA A O 1
ATOM 691 N N . ASN A 1 91 ? -21.419 -0.065 12.714 1.00 94.00 91 ASN A N 1
ATOM 692 C CA . ASN A 1 91 ? -21.053 1.321 12.453 1.00 94.00 91 ASN A CA 1
ATOM 693 C C . ASN A 1 91 ? -20.961 1.573 10.944 1.00 94.00 91 ASN A C 1
ATOM 695 O O . ASN A 1 91 ? -20.033 1.118 10.278 1.00 94.00 91 ASN A O 1
ATOM 699 N N . GLN A 1 92 ? -21.895 2.364 10.416 1.00 94.81 92 GLN A N 1
ATOM 700 C CA . GLN A 1 92 ? -21.969 2.688 8.990 1.00 94.81 92 GLN A CA 1
ATOM 701 C C . GLN A 1 92 ? -20.663 3.290 8.437 1.00 94.81 92 GLN A C 1
ATOM 703 O O . GLN A 1 92 ? -20.201 2.877 7.377 1.00 94.81 92 GLN A O 1
ATOM 708 N N . ASN A 1 93 ? -20.014 4.195 9.180 1.00 93.44 93 ASN A N 1
ATOM 709 C CA . ASN A 1 93 ? -18.747 4.798 8.750 1.00 93.44 93 ASN A CA 1
ATOM 710 C C . ASN A 1 93 ? -17.624 3.752 8.675 1.00 93.44 93 ASN A C 1
ATOM 712 O O . ASN A 1 93 ? -16.770 3.819 7.794 1.00 93.44 93 ASN A O 1
ATOM 716 N N . PHE A 1 94 ? -17.613 2.787 9.601 1.00 95.38 94 PHE A N 1
ATOM 717 C CA . PHE A 1 94 ? -16.634 1.702 9.587 1.00 95.38 94 PHE A CA 1
ATOM 718 C C . PHE A 1 94 ? -16.840 0.789 8.374 1.00 95.38 94 PHE A C 1
ATOM 720 O O . PHE A 1 94 ? -15.882 0.523 7.652 1.00 95.38 94 PHE A O 1
ATOM 727 N N . LEU A 1 95 ? -18.081 0.365 8.117 1.00 95.38 95 LEU A N 1
ATOM 728 C CA . LEU A 1 95 ? -18.429 -0.483 6.972 1.00 95.38 95 LEU A CA 1
ATOM 729 C C . LEU A 1 95 ? -18.075 0.185 5.635 1.00 95.38 95 LEU A C 1
ATOM 731 O O . LEU A 1 95 ? -17.538 -0.458 4.734 1.00 95.38 95 LEU A O 1
ATOM 735 N N . GLU A 1 96 ? -18.315 1.491 5.511 1.00 96.81 96 GLU A N 1
ATOM 736 C CA . GLU A 1 96 ? -17.922 2.261 4.328 1.00 96.81 96 GLU A CA 1
ATOM 737 C C . GLU A 1 96 ? -16.404 2.298 4.137 1.00 96.81 96 GLU A C 1
ATOM 739 O O . GLU A 1 96 ? -15.916 2.079 3.027 1.00 96.81 96 GLU A O 1
ATOM 744 N N . LEU A 1 97 ? -15.639 2.539 5.206 1.00 96.38 97 LEU A N 1
ATOM 745 C CA . LEU A 1 97 ? -14.176 2.538 5.151 1.00 96.38 97 LEU A CA 1
ATOM 746 C C . LEU A 1 97 ? -13.621 1.147 4.832 1.00 96.38 97 LEU A C 1
ATOM 748 O O . LEU A 1 97 ? -12.691 1.037 4.033 1.00 96.38 97 LEU A O 1
ATOM 752 N N . GLN A 1 98 ? -14.207 0.091 5.399 1.00 95.25 98 GLN A N 1
ATOM 753 C CA . GLN A 1 98 ? -13.863 -1.295 5.087 1.00 95.25 98 GLN A CA 1
ATOM 754 C C . GLN A 1 98 ? -14.065 -1.583 3.593 1.00 95.25 98 GLN A C 1
ATOM 756 O O . GLN A 1 98 ? -13.130 -2.032 2.931 1.00 95.25 98 GLN A O 1
ATOM 761 N N . ALA A 1 99 ? -15.230 -1.237 3.037 1.00 96.81 99 ALA A N 1
ATOM 762 C CA . ALA A 1 99 ? -15.526 -1.424 1.617 1.00 96.81 99 ALA A CA 1
ATOM 763 C C . ALA A 1 99 ? -14.599 -0.594 0.707 1.00 96.81 99 ALA A C 1
ATOM 765 O O . ALA A 1 99 ? -14.166 -1.056 -0.351 1.00 96.81 99 ALA A O 1
ATOM 766 N N . GLN A 1 100 ? -14.253 0.635 1.107 1.00 97.69 100 GLN A N 1
ATOM 767 C CA . GLN A 1 100 ? -13.301 1.466 0.366 1.00 97.69 100 GLN A CA 1
ATOM 768 C C . GLN A 1 100 ? -11.886 0.881 0.376 1.00 97.69 100 GLN A C 1
ATOM 770 O O . GLN A 1 100 ? -11.203 0.935 -0.652 1.00 97.69 100 GLN A O 1
ATOM 775 N N . LEU A 1 101 ? -11.439 0.335 1.509 1.00 96.56 101 LEU A N 1
ATOM 776 C CA . LEU A 1 101 ? -10.142 -0.326 1.630 1.00 96.56 101 LEU A CA 1
ATOM 777 C C . LEU A 1 101 ? -10.102 -1.601 0.791 1.00 96.56 101 LEU A C 1
ATOM 779 O O . LEU A 1 101 ? -9.186 -1.745 -0.011 1.00 96.56 101 LEU A O 1
ATOM 783 N N . GLU A 1 102 ? -11.123 -2.454 0.870 1.00 95.69 102 GLU A N 1
ATOM 784 C CA . GLU A 1 102 ? -11.248 -3.650 0.028 1.00 95.69 102 GLU A CA 1
ATOM 785 C C . GLU A 1 102 ? -11.233 -3.293 -1.466 1.00 95.69 102 GLU A C 1
ATOM 787 O O . GLU A 1 102 ? -10.464 -3.847 -2.254 1.00 95.69 102 GLU A O 1
ATOM 792 N N . GLY A 1 103 ? -12.023 -2.294 -1.869 1.00 97.00 103 GLY A N 1
ATOM 793 C CA . GLY A 1 103 ? -12.011 -1.783 -3.238 1.00 97.00 103 GLY A CA 1
ATOM 794 C C . GLY A 1 103 ? -10.641 -1.243 -3.662 1.00 97.00 103 GLY A C 1
ATOM 795 O O . GLY A 1 103 ? -10.277 -1.334 -4.836 1.00 97.00 103 GLY A O 1
ATOM 796 N N . THR A 1 104 ? -9.863 -0.706 -2.721 1.00 97.06 104 THR A N 1
ATOM 797 C CA . THR A 1 104 ? -8.498 -0.233 -2.973 1.00 97.06 104 THR A CA 1
ATOM 798 C C . THR A 1 104 ? -7.514 -1.399 -3.108 1.00 97.06 104 THR A C 1
ATOM 800 O O . THR A 1 104 ? -6.725 -1.380 -4.047 1.00 97.06 104 THR A O 1
ATOM 803 N N . GLU A 1 105 ? -7.605 -2.447 -2.282 1.00 95.12 105 GLU A N 1
ATOM 804 C CA . GLU A 1 105 ? -6.808 -3.681 -2.429 1.00 95.12 105 GLU A CA 1
ATOM 805 C C . GLU A 1 105 ? -7.055 -4.358 -3.785 1.00 95.12 105 GLU A C 1
ATOM 807 O O . GLU A 1 105 ? -6.116 -4.719 -4.497 1.00 95.12 105 GLU A O 1
ATOM 812 N N . ASN A 1 106 ? -8.319 -4.445 -4.205 1.00 95.25 106 ASN A N 1
ATOM 813 C CA . ASN A 1 106 ? -8.680 -4.995 -5.512 1.00 95.25 106 ASN A CA 1
ATOM 814 C C . ASN A 1 106 ? -8.061 -4.185 -6.661 1.00 95.25 106 ASN A C 1
ATOM 816 O O . ASN A 1 106 ? -7.538 -4.748 -7.626 1.00 95.25 106 ASN A O 1
ATOM 820 N N . ARG A 1 107 ? -8.074 -2.851 -6.554 1.00 96.75 107 ARG A N 1
ATOM 821 C CA . ARG A 1 107 ? -7.419 -1.967 -7.529 1.00 96.75 107 ARG A CA 1
ATOM 822 C C . ARG A 1 107 ? -5.901 -2.115 -7.506 1.00 96.75 107 ARG A C 1
ATOM 824 O O . ARG A 1 107 ? -5.311 -2.188 -8.576 1.00 96.75 107 ARG A O 1
ATOM 831 N N . ILE A 1 108 ? -5.278 -2.232 -6.333 1.00 96.00 108 ILE A N 1
ATOM 832 C CA . ILE A 1 108 ? -3.843 -2.519 -6.197 1.00 96.00 108 ILE A CA 1
ATOM 833 C C . ILE A 1 108 ? -3.482 -3.792 -6.970 1.00 96.00 108 ILE A C 1
ATOM 835 O O . ILE A 1 108 ? -2.540 -3.776 -7.761 1.00 96.00 108 ILE A O 1
ATOM 839 N N . ALA A 1 109 ? -4.249 -4.874 -6.815 1.00 94.25 109 ALA A N 1
ATOM 840 C CA . ALA A 1 109 ? -3.995 -6.121 -7.536 1.00 94.25 109 ALA A CA 1
ATOM 841 C C . ALA A 1 109 ? -4.058 -5.943 -9.067 1.00 94.25 109 ALA A C 1
ATOM 843 O O . ALA A 1 109 ? -3.220 -6.480 -9.798 1.00 94.25 109 ALA A O 1
ATOM 844 N N . VAL A 1 110 ? -5.026 -5.163 -9.559 1.00 95.62 110 VAL A N 1
ATOM 845 C CA . VAL A 1 110 ? -5.153 -4.839 -10.988 1.00 95.62 110 VAL A CA 1
ATOM 846 C C . VAL A 1 110 ? -3.980 -3.984 -11.469 1.00 95.62 110 VAL A C 1
ATOM 848 O O . VAL A 1 110 ? -3.355 -4.336 -12.468 1.00 95.62 110 VAL A O 1
ATOM 851 N N . GLU A 1 111 ? -3.631 -2.911 -10.760 1.00 96.12 111 GLU A N 1
ATOM 852 C CA . GLU A 1 111 ? -2.550 -2.008 -11.170 1.00 96.12 111 GLU A CA 1
ATOM 853 C C . GLU A 1 111 ? -1.174 -2.685 -11.110 1.00 96.12 111 GLU A C 1
ATOM 855 O O . GLU A 1 111 ? -0.365 -2.494 -12.018 1.00 96.12 111 GLU A O 1
ATOM 860 N N . ARG A 1 112 ? -0.919 -3.564 -10.128 1.00 95.31 112 ARG A N 1
ATOM 861 C CA . ARG A 1 112 ? 0.298 -4.400 -10.088 1.00 95.31 112 ARG A CA 1
ATOM 862 C C . ARG A 1 112 ? 0.395 -5.305 -11.314 1.00 95.31 112 ARG A C 1
ATOM 864 O O . ARG A 1 112 ? 1.458 -5.405 -11.926 1.00 95.31 112 ARG A O 1
ATOM 871 N N . ARG A 1 113 ? -0.715 -5.936 -11.714 1.00 93.81 113 ARG A N 1
ATOM 872 C CA . ARG A 1 113 ? -0.766 -6.773 -12.923 1.00 93.81 113 ARG A CA 1
ATOM 873 C C . ARG A 1 113 ? -0.502 -5.947 -14.181 1.00 93.81 113 ARG A C 1
ATOM 875 O O . ARG A 1 113 ? 0.322 -6.348 -15.000 1.00 93.81 113 ARG A O 1
ATOM 882 N N . THR A 1 114 ? -1.174 -4.808 -14.326 1.00 95.19 114 THR A N 1
ATOM 883 C CA . THR A 1 114 ? -0.990 -3.891 -15.460 1.00 95.19 114 THR A CA 1
ATOM 884 C C . THR A 1 114 ? 0.455 -3.398 -15.538 1.00 95.19 114 THR A C 1
ATOM 886 O O . THR A 1 114 ? 1.064 -3.426 -16.607 1.00 95.19 114 THR A O 1
ATOM 889 N N . PHE A 1 115 ? 1.048 -3.015 -14.405 1.00 95.31 115 PHE A N 1
ATOM 890 C CA . PHE A 1 115 ? 2.456 -2.637 -14.322 1.00 95.31 115 PHE A CA 1
ATOM 891 C C . PHE A 1 115 ? 3.376 -3.769 -14.786 1.00 95.31 115 PHE A C 1
ATOM 893 O O . PHE A 1 115 ? 4.220 -3.545 -15.655 1.00 95.31 115 PHE A O 1
ATOM 900 N N . ASN A 1 116 ? 3.172 -4.992 -14.290 1.00 94.69 116 ASN A N 1
ATOM 901 C CA . ASN A 1 116 ? 3.972 -6.149 -14.688 1.00 94.69 116 ASN A CA 1
ATOM 902 C C . ASN A 1 116 ? 3.886 -6.434 -16.191 1.00 94.69 116 ASN A C 1
ATOM 904 O O . ASN A 1 116 ? 4.906 -6.728 -16.806 1.00 94.69 116 ASN A O 1
ATOM 908 N N . GLN A 1 117 ? 2.706 -6.302 -16.805 1.00 94.62 117 GLN A N 1
ATOM 909 C CA . GLN A 1 117 ? 2.539 -6.463 -18.256 1.00 94.62 117 GLN A CA 1
ATOM 910 C C . GLN A 1 117 ? 3.339 -5.415 -19.04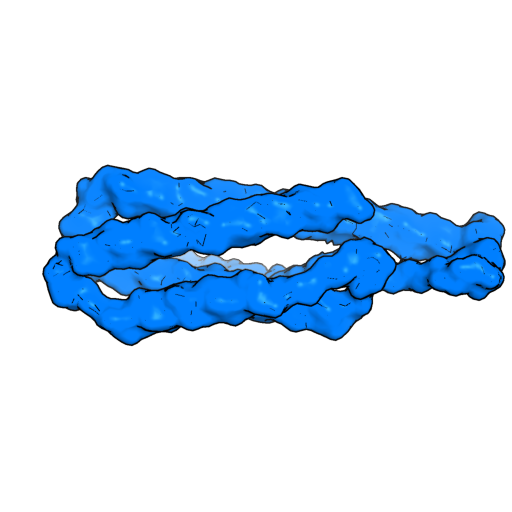4 1.00 94.62 117 GLN A C 1
ATOM 912 O O . GLN A 1 117 ? 4.010 -5.744 -20.023 1.00 94.62 117 GLN A O 1
ATOM 917 N N . VAL A 1 118 ? 3.315 -4.156 -18.599 1.00 94.25 118 VAL A N 1
ATOM 918 C CA . VAL A 1 118 ? 4.081 -3.064 -19.221 1.00 94.25 118 VAL A CA 1
ATOM 919 C C . VAL A 1 118 ? 5.587 -3.298 -19.073 1.00 94.25 118 VAL A C 1
ATOM 921 O O . VAL A 1 118 ? 6.332 -3.159 -20.046 1.00 94.25 118 VAL A O 1
ATOM 924 N N . VAL A 1 119 ? 6.042 -3.686 -17.879 1.00 93.06 119 VAL A N 1
ATOM 925 C CA . VAL A 1 119 ? 7.449 -4.019 -17.616 1.00 93.06 119 VAL A CA 1
ATOM 926 C C . VAL A 1 119 ? 7.890 -5.231 -18.433 1.00 93.06 119 VAL A C 1
ATOM 928 O O . VAL A 1 119 ? 8.979 -5.218 -19.000 1.00 93.06 119 VAL A O 1
ATOM 931 N N . GLN A 1 120 ? 7.036 -6.245 -18.577 1.00 93.06 120 GLN A N 1
ATOM 932 C CA . GLN A 1 120 ? 7.325 -7.427 -19.384 1.00 93.06 120 GLN A CA 1
ATOM 933 C C . GLN A 1 120 ? 7.527 -7.050 -20.850 1.00 93.06 120 GLN A C 1
ATOM 935 O O . GLN A 1 120 ? 8.532 -7.433 -21.450 1.00 93.06 120 GLN A O 1
ATOM 940 N N . ALA A 1 121 ? 6.612 -6.262 -21.421 1.00 93.75 121 ALA A N 1
ATOM 941 C CA . ALA A 1 121 ? 6.728 -5.787 -22.796 1.00 93.75 121 ALA A CA 1
ATOM 942 C C . ALA A 1 121 ? 8.022 -4.983 -23.008 1.00 93.75 121 ALA A C 1
ATOM 944 O O . ALA A 1 121 ? 8.723 -5.194 -23.999 1.00 93.75 121 ALA A O 1
ATOM 945 N N . TYR A 1 122 ? 8.376 -4.115 -22.055 1.00 92.94 122 TYR A N 1
ATOM 946 C CA . TYR A 1 122 ? 9.632 -3.366 -22.069 1.00 92.94 122 TYR A CA 1
ATOM 947 C C . TYR A 1 122 ? 10.863 -4.285 -22.015 1.00 92.94 122 TYR A C 1
ATOM 949 O O . TYR A 1 122 ? 11.739 -4.192 -22.875 1.00 92.94 122 TYR A O 1
ATOM 957 N N . ASN A 1 123 ? 10.908 -5.215 -21.061 1.00 92.69 123 ASN A N 1
ATOM 958 C CA . ASN A 1 123 ? 12.026 -6.138 -20.876 1.00 92.69 123 ASN A CA 1
ATOM 959 C C . ASN A 1 123 ? 12.225 -7.046 -22.101 1.00 92.69 123 ASN A C 1
ATOM 961 O O . ASN A 1 123 ? 13.356 -7.295 -22.516 1.00 92.69 123 ASN A O 1
ATOM 965 N N . VAL A 1 124 ? 11.139 -7.509 -22.728 1.00 94.12 124 VAL A N 1
ATOM 966 C CA . VAL A 1 124 ? 11.199 -8.261 -23.993 1.00 94.12 124 VAL A CA 1
ATOM 967 C C . VAL A 1 124 ? 11.727 -7.380 -25.126 1.00 94.12 124 VAL A C 1
ATOM 969 O O . VAL A 1 124 ? 12.586 -7.819 -25.893 1.00 94.12 124 VAL A O 1
ATOM 972 N N . LEU A 1 125 ? 11.253 -6.133 -25.228 1.00 93.38 125 LEU A N 1
ATOM 973 C CA . LEU A 1 125 ? 11.657 -5.200 -26.279 1.00 93.38 125 LEU A CA 1
ATOM 974 C C . LEU A 1 125 ? 13.162 -4.924 -26.255 1.00 93.38 125 LEU A C 1
ATOM 976 O O . LEU A 1 125 ? 13.785 -4.966 -27.316 1.00 93.38 125 LEU A O 1
ATOM 980 N N . ILE A 1 126 ? 13.738 -4.664 -25.076 1.00 93.38 126 ILE A N 1
ATOM 981 C CA . ILE A 1 126 ? 15.173 -4.366 -24.935 1.00 93.38 126 ILE A CA 1
ATOM 982 C C . ILE A 1 126 ? 16.055 -5.607 -25.107 1.00 93.38 126 ILE A C 1
ATOM 984 O O . ILE A 1 126 ? 17.235 -5.472 -25.396 1.00 93.38 126 ILE A O 1
ATOM 988 N N . ARG A 1 127 ? 15.509 -6.821 -24.960 1.00 92.25 127 ARG A N 1
ATOM 989 C CA . ARG A 1 127 ? 16.255 -8.081 -25.144 1.00 92.25 127 ARG A CA 1
ATOM 990 C C . ARG A 1 127 ? 16.203 -8.614 -26.579 1.00 92.25 127 ARG A C 1
ATOM 992 O O . ARG A 1 127 ? 16.985 -9.493 -26.930 1.00 92.25 127 ARG A O 1
ATOM 999 N N . LYS A 1 128 ? 15.306 -8.099 -27.426 1.00 93.88 128 LYS A N 1
ATOM 1000 C CA . LYS A 1 128 ? 15.113 -8.570 -28.806 1.00 93.88 128 LYS A CA 1
ATOM 1001 C C . LYS A 1 128 ? 16.078 -7.890 -29.784 1.00 93.88 128 LYS A C 1
ATOM 1003 O O . LYS A 1 128 ? 16.259 -6.679 -29.738 1.00 93.88 128 LYS A O 1
ATOM 1008 N N . PHE A 1 129 ? 16.657 -8.641 -30.722 1.00 92.44 129 PHE A N 1
ATOM 1009 C CA . PHE A 1 129 ? 17.464 -8.070 -31.810 1.00 92.44 129 PHE A CA 1
ATOM 1010 C C . PHE A 1 129 ? 16.586 -7.243 -32.780 1.00 92.44 129 PHE A C 1
ATOM 1012 O O . PHE A 1 129 ? 15.487 -7.698 -33.114 1.00 92.44 129 PHE A O 1
ATOM 1019 N N . PRO A 1 130 ? 17.036 -6.061 -33.259 1.00 91.94 130 PRO A N 1
ATOM 1020 C CA . PRO A 1 130 ? 18.340 -5.420 -33.019 1.00 91.94 130 PRO A CA 1
ATOM 1021 C C . PRO A 1 130 ? 18.404 -4.524 -31.767 1.00 91.94 130 PRO A C 1
ATOM 1023 O O . PRO A 1 130 ? 19.471 -4.008 -31.436 1.00 91.94 130 PRO A O 1
ATOM 1026 N N . ASN A 1 131 ? 17.288 -4.339 -31.058 1.00 92.25 131 ASN A N 1
ATOM 1027 C CA . ASN A 1 131 ? 17.186 -3.426 -29.917 1.00 92.25 131 ASN A CA 1
ATOM 1028 C C . ASN A 1 131 ? 18.157 -3.752 -28.778 1.00 92.25 131 ASN A C 1
ATOM 1030 O O . ASN A 1 131 ? 18.605 -2.821 -28.121 1.00 92.25 131 ASN A O 1
ATOM 1034 N N . SER A 1 132 ? 18.528 -5.018 -28.567 1.00 91.56 132 SER A N 1
ATOM 1035 C CA . SER A 1 132 ? 19.506 -5.417 -27.541 1.00 91.56 132 SER A CA 1
ATOM 1036 C C . SER A 1 132 ? 20.878 -4.764 -27.697 1.00 91.56 132 SER A C 1
ATOM 1038 O O . SER A 1 132 ? 21.526 -4.449 -26.701 1.00 91.56 132 SER A O 1
ATOM 1040 N N . ILE A 1 133 ? 21.296 -4.480 -28.933 1.00 91.62 133 ILE A N 1
ATOM 1041 C CA . ILE A 1 133 ? 22.553 -3.776 -29.211 1.00 91.62 133 ILE A CA 1
ATOM 1042 C C . ILE A 1 133 ? 22.430 -2.308 -28.796 1.00 91.62 133 ILE A C 1
ATOM 1044 O O . ILE A 1 133 ? 23.278 -1.784 -28.078 1.00 91.62 133 ILE A O 1
ATOM 1048 N N . VAL A 1 134 ? 21.345 -1.648 -29.214 1.00 92.25 134 VAL A N 1
ATOM 1049 C CA . VAL A 1 134 ? 21.078 -0.243 -28.870 1.00 92.25 134 VAL A CA 1
ATOM 1050 C C . VAL A 1 134 ? 20.878 -0.083 -27.364 1.00 92.25 134 VAL A C 1
ATOM 1052 O O . VAL A 1 134 ? 21.384 0.874 -26.786 1.00 92.25 134 VAL A O 1
ATOM 1055 N N . ALA A 1 135 ? 20.186 -1.030 -26.728 1.00 91.12 135 ALA A N 1
ATOM 1056 C CA . ALA A 1 135 ? 19.968 -1.071 -25.291 1.00 91.12 135 ALA A CA 1
ATOM 1057 C C . ALA A 1 135 ? 21.291 -1.170 -24.528 1.00 91.12 135 ALA A C 1
ATOM 1059 O O . ALA A 1 135 ? 21.512 -0.363 -23.632 1.00 91.12 135 ALA A O 1
ATOM 1060 N N . GLY A 1 136 ? 22.204 -2.058 -24.936 1.00 90.25 136 GLY A N 1
ATOM 1061 C CA . GLY A 1 136 ? 23.542 -2.138 -24.343 1.00 90.25 136 GLY A CA 1
ATOM 1062 C C . GLY A 1 136 ? 24.356 -0.852 -24.529 1.00 90.25 136 GLY A C 1
ATOM 1063 O O . GLY A 1 136 ? 24.941 -0.351 -23.577 1.00 90.25 136 GLY A O 1
ATOM 1064 N N . MET A 1 137 ? 24.341 -0.255 -25.728 1.00 91.50 137 MET A N 1
ATOM 1065 C CA . MET A 1 137 ? 25.069 0.997 -26.001 1.00 91.50 137 MET A CA 1
ATOM 1066 C C . MET A 1 137 ? 24.511 2.212 -25.245 1.00 91.50 137 MET A C 1
ATOM 1068 O O . MET A 1 137 ? 25.252 3.146 -24.945 1.00 91.50 137 MET A O 1
ATOM 1072 N N . ARG A 1 138 ? 23.200 2.235 -24.983 1.00 91.50 138 ARG A N 1
ATOM 1073 C CA . ARG A 1 138 ? 22.487 3.334 -24.304 1.00 91.50 138 ARG A CA 1
ATOM 1074 C C . ARG A 1 138 ? 22.207 3.044 -22.823 1.00 91.50 138 ARG A C 1
ATOM 1076 O O . ARG A 1 138 ? 21.511 3.835 -22.196 1.00 91.50 138 ARG A O 1
ATOM 1083 N N . ASN A 1 139 ? 22.730 1.939 -22.290 1.00 88.56 139 ASN A N 1
ATOM 1084 C CA . ASN A 1 139 ? 22.513 1.452 -20.926 1.00 88.56 139 ASN A CA 1
ATOM 1085 C C . ASN A 1 139 ? 21.027 1.359 -20.516 1.00 88.56 139 ASN A C 1
ATOM 1087 O O . ASN A 1 139 ? 20.628 1.796 -19.439 1.00 88.56 139 ASN A O 1
ATOM 1091 N N . PHE A 1 140 ? 20.182 0.822 -21.400 1.00 89.94 140 PHE A N 1
ATOM 1092 C CA . PHE A 1 140 ? 18.804 0.480 -21.052 1.00 89.94 140 PHE A CA 1
ATOM 1093 C C . PHE A 1 140 ? 18.768 -0.869 -20.334 1.00 89.94 140 PHE A C 1
ATOM 1095 O O . PHE A 1 140 ? 18.984 -1.917 -20.944 1.00 89.94 140 PHE A O 1
ATOM 1102 N N . GLU A 1 141 ? 18.470 -0.825 -19.042 1.00 89.31 141 GLU A N 1
ATOM 1103 C CA . GLU A 1 141 ? 18.447 -1.990 -18.161 1.00 89.31 141 GLU A CA 1
ATOM 1104 C C . GLU A 1 141 ? 17.039 -2.570 -18.008 1.00 89.31 141 GLU A C 1
ATOM 1106 O O . GLU A 1 141 ? 16.037 -1.880 -18.193 1.00 89.31 141 GLU A O 1
ATOM 1111 N N . SER A 1 142 ? 16.957 -3.859 -17.664 1.00 90.06 142 SER A N 1
ATOM 1112 C CA . SER A 1 142 ? 15.667 -4.481 -17.347 1.00 90.06 142 SER A CA 1
ATOM 1113 C C . SER A 1 142 ? 15.079 -3.862 -16.082 1.00 90.06 142 SER A C 1
ATOM 1115 O O . SER A 1 142 ? 15.803 -3.541 -15.148 1.00 90.06 142 SER A O 1
ATOM 1117 N N . LYS A 1 143 ? 13.757 -3.718 -16.046 1.00 92.00 143 LYS A N 1
ATOM 1118 C CA . LYS A 1 143 ?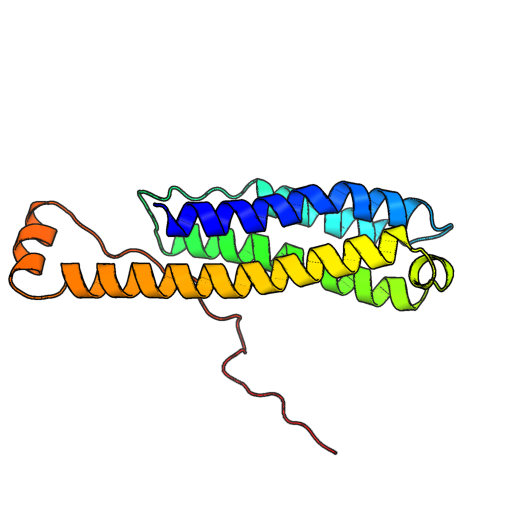 13.025 -3.218 -14.877 1.00 92.00 143 LYS A CA 1
ATOM 1119 C C . LYS A 1 143 ? 12.462 -4.386 -14.071 1.00 92.00 143 LYS A C 1
ATOM 1121 O O . LYS A 1 143 ? 12.029 -5.376 -14.666 1.00 92.00 143 LYS A O 1
ATOM 1126 N N . ALA A 1 144 ? 12.461 -4.253 -12.748 1.00 93.00 144 ALA A N 1
ATOM 1127 C CA . ALA A 1 144 ? 11.898 -5.242 -11.836 1.00 93.00 144 ALA A CA 1
ATOM 1128 C C . ALA A 1 144 ? 10.359 -5.289 -11.884 1.00 93.00 144 ALA A C 1
ATOM 1130 O O . ALA A 1 144 ? 9.694 -4.332 -12.295 1.00 93.00 144 ALA A O 1
ATOM 1131 N N . TYR A 1 145 ? 9.806 -6.427 -11.466 1.00 91.44 145 TYR A N 1
ATOM 1132 C CA . TYR A 1 145 ? 8.370 -6.698 -11.402 1.00 91.44 145 TYR A CA 1
ATOM 1133 C C . TYR A 1 145 ? 7.855 -6.592 -9.965 1.00 91.44 145 TYR A C 1
ATOM 1135 O O . TYR A 1 145 ? 8.625 -6.637 -9.012 1.00 91.44 145 TYR A O 1
ATOM 1143 N N . PHE A 1 146 ? 6.535 -6.522 -9.811 1.00 92.69 146 PHE A N 1
ATOM 1144 C CA . PHE A 1 146 ? 5.891 -7.001 -8.594 1.00 92.69 146 PHE A CA 1
ATOM 1145 C C . PHE A 1 146 ? 5.898 -8.525 -8.577 1.00 92.69 146 PHE A C 1
ATOM 1147 O O . PHE A 1 146 ? 5.456 -9.149 -9.546 1.00 92.69 146 PHE A O 1
ATOM 1154 N N . GLU A 1 147 ? 6.312 -9.116 -7.467 1.00 85.38 147 GLU A N 1
ATOM 1155 C CA . GLU A 1 147 ? 6.285 -10.566 -7.291 1.00 85.38 147 GLU A CA 1
ATOM 1156 C C . GLU A 1 147 ? 4.935 -11.024 -6.742 1.00 85.38 147 GLU A C 1
ATOM 1158 O O . GLU A 1 147 ? 4.199 -10.247 -6.124 1.00 85.38 147 GLU A O 1
ATOM 1163 N N . ALA A 1 148 ? 4.582 -12.285 -6.989 1.00 74.38 148 ALA A N 1
ATOM 1164 C CA . ALA A 1 148 ? 3.442 -12.889 -6.314 1.00 74.38 148 ALA A CA 1
ATOM 1165 C C . ALA A 1 148 ? 3.723 -12.976 -4.806 1.00 74.38 148 ALA A C 1
ATOM 1167 O O . ALA A 1 148 ? 4.877 -13.038 -4.386 1.00 74.38 148 ALA A O 1
ATOM 1168 N N . ALA A 1 149 ? 2.669 -12.972 -3.990 1.00 63.12 149 ALA A N 1
ATOM 1169 C CA . ALA A 1 149 ? 2.831 -13.220 -2.564 1.00 63.12 149 ALA A CA 1
ATOM 1170 C C . ALA A 1 149 ? 3.468 -14.603 -2.342 1.00 63.12 149 ALA A C 1
ATOM 1172 O O . ALA A 1 149 ? 3.124 -15.567 -3.033 1.00 63.12 149 ALA A O 1
ATOM 1173 N N . GLU A 1 150 ? 4.369 -14.698 -1.367 1.00 55.44 150 GLU A N 1
ATOM 1174 C CA . GLU A 1 150 ? 4.952 -15.969 -0.935 1.00 55.44 150 GLU A CA 1
ATOM 1175 C C . GLU A 1 150 ? 3.828 -16.978 -0.621 1.00 55.44 150 GLU A C 1
ATOM 1177 O O . GLU A 1 150 ? 2.892 -16.669 0.119 1.00 55.44 150 GLU A O 1
ATOM 1182 N N . GLY A 1 151 ? 3.875 -18.169 -1.228 1.00 53.47 151 GLY A N 1
ATOM 1183 C CA . GLY A 1 151 ? 2.847 -19.205 -1.058 1.00 53.47 151 GLY A CA 1
ATOM 1184 C C . GLY A 1 151 ? 1.641 -19.124 -2.006 1.00 53.47 151 GLY A C 1
ATOM 1185 O O . GLY A 1 151 ? 0.815 -20.032 -1.983 1.00 53.47 151 GLY A O 1
ATOM 1186 N N . ALA A 1 152 ? 1.555 -18.125 -2.895 1.00 53.91 152 ALA A N 1
ATOM 1187 C CA . ALA A 1 152 ? 0.527 -18.079 -3.948 1.00 53.91 152 ALA A CA 1
ATOM 1188 C C . ALA A 1 152 ? 0.629 -19.240 -4.962 1.00 53.91 152 ALA A C 1
ATOM 1190 O O . ALA A 1 152 ? -0.317 -19.497 -5.704 1.00 53.91 152 ALA A O 1
ATOM 1191 N N . GLU A 1 153 ? 1.764 -19.944 -4.987 1.00 51.75 153 GLU A N 1
ATOM 1192 C CA . GLU A 1 153 ? 1.958 -21.156 -5.791 1.00 51.75 153 GLU A CA 1
ATOM 1193 C C . GLU A 1 153 ? 1.280 -22.397 -5.187 1.00 51.75 153 GLU A C 1
ATOM 1195 O O . GLU A 1 153 ? 1.073 -23.385 -5.892 1.00 51.75 153 GLU A O 1
ATOM 1200 N N . THR A 1 154 ? 0.887 -22.346 -3.910 1.00 50.91 154 THR A N 1
ATOM 1201 C CA . THR A 1 154 ? 0.222 -23.451 -3.215 1.00 50.91 154 THR A CA 1
ATOM 1202 C C . THR A 1 154 ? -1.283 -23.170 -3.141 1.00 50.91 154 THR A C 1
ATOM 1204 O O . THR A 1 154 ? -1.712 -22.360 -2.316 1.00 50.91 154 THR A O 1
ATOM 1207 N N . PRO A 1 155 ? -2.121 -23.802 -3.984 1.00 49.12 155 PRO A N 1
ATOM 1208 C CA . PRO A 1 155 ? -3.566 -23.622 -3.896 1.00 49.12 155 PRO A CA 1
ATOM 1209 C C . PRO A 1 155 ? -4.086 -24.132 -2.539 1.00 49.12 155 PRO A C 1
ATOM 1211 O O . PRO A 1 155 ? -3.590 -25.148 -2.041 1.00 49.12 155 PRO A O 1
ATOM 1214 N N . PRO A 1 156 ? -5.083 -23.467 -1.926 1.00 53.59 156 PRO A N 1
ATOM 1215 C CA . PRO A 1 156 ? -5.661 -23.932 -0.673 1.00 53.59 156 PRO A CA 1
ATOM 1216 C C . PRO A 1 156 ? -6.322 -25.298 -0.879 1.00 53.59 156 PRO A C 1
ATOM 1218 O O . PRO A 1 156 ? -7.152 -25.473 -1.773 1.00 53.59 156 PRO A O 1
ATOM 1221 N N . VAL A 1 157 ? -5.958 -26.268 -0.039 1.00 55.50 157 VAL A N 1
ATOM 1222 C CA . VAL A 1 157 ? -6.636 -27.565 0.019 1.00 55.50 157 VAL A CA 1
ATOM 1223 C C . VAL A 1 157 ? -7.977 -27.334 0.707 1.00 55.50 157 VAL A C 1
ATOM 1225 O O . VAL A 1 157 ? -8.034 -27.118 1.915 1.00 55.50 157 VAL A O 1
ATOM 1228 N N . VAL A 1 158 ? -9.053 -27.298 -0.076 1.00 56.84 158 VAL A N 1
ATOM 1229 C CA . VAL A 1 158 ? -10.414 -27.237 0.462 1.00 56.84 158 VAL A CA 1
ATOM 1230 C C . VAL A 1 158 ? -10.820 -28.661 0.827 1.00 56.84 158 VAL A C 1
ATOM 1232 O O . VAL A 1 158 ? -11.150 -29.453 -0.054 1.00 56.84 158 VAL A O 1
ATOM 1235 N N . GLU A 1 159 ? -10.762 -28.992 2.114 1.00 45.38 159 GLU A N 1
ATOM 1236 C CA . GLU A 1 159 ? -11.420 -30.187 2.643 1.00 45.38 159 GLU A CA 1
ATOM 1237 C C . GLU A 1 159 ? -12.867 -29.830 3.013 1.00 45.38 159 GLU A C 1
ATOM 1239 O O . GLU A 1 159 ? -13.109 -28.830 3.693 1.00 45.38 159 GLU A O 1
ATOM 1244 N N . P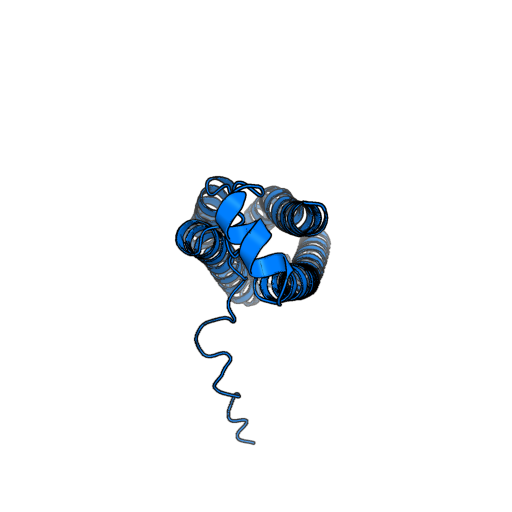HE A 1 160 ? -13.815 -30.612 2.490 1.00 54.47 160 PHE A N 1
ATOM 1245 C CA . PHE A 1 160 ? -15.242 -30.540 2.820 1.00 54.47 160 PHE A CA 1
ATOM 1246 C C . PHE A 1 160 ? -15.571 -31.450 4.001 1.00 54.47 160 PHE A C 1
ATOM 1248 O O . PHE A 1 160 ? -15.005 -32.567 4.046 1.00 54.47 160 PHE A O 1
#

Solvent-accessible surface area (backbone atoms only — not comparable to full-atom values): 9049 Å² total; per-residue (Å²): 100,71,50,56,52,52,38,51,52,38,53,49,51,50,58,65,48,45,65,57,50,53,55,56,52,65,69,44,86,88,58,65,63,67,58,53,49,48,37,54,51,26,43,51,50,35,71,68,53,78,71,53,79,90,62,42,42,59,68,49,44,48,55,38,50,51,30,46,50,50,30,54,51,33,49,51,52,44,55,62,57,44,73,80,35,66,71,54,73,70,28,66,72,48,53,50,49,50,52,52,47,52,55,33,54,56,46,42,57,50,33,47,51,54,31,36,54,55,39,48,55,49,42,52,51,42,65,35,86,72,40,33,59,55,19,62,78,67,69,61,72,74,59,49,61,77,75,78,62,91,63,71,88,57,76,83,84,81,82,132

Sequence (160 aa):
VQAWAQVENVYQRRADLIPNLVNTVKGAANFEKGTLEAVIEARSRATSVTVDPTNLTEESMAAFQNAQDDLSKSLGRLMAVVESYPELKANQNFLELQAQLEGTENRIAVERRTFNQVVQAYNVLIRKFPNSIVAGMRNFESKAYFEAAEGAETPPVVEF